Protein AF-A0A1V1PCD3-F1 (afdb_monomer)

pLDDT: mean 74.96, std 15.34, range [29.89, 93.38]

Secondary structure (DSSP, 8-state):
-GGGSSTT-----EEEEE--SSHHHHHHHHHHHHHTT--EEEESSSTT----TT-EEEEEEEGGG---EEEETTEEEE-TTSBHHHHHHHHHHTT--S-GGGGS--SBHHHHHHHHHSS---------

Foldseek 3Di:
DCLVQAPNSAAADEPEEAEDLEPVVVVVPPVVCVVVVFDEAEFESNDPDHYHNLHFRGYYYYDLNQFDWDDDPLDIDTGQRHQLCNVVVVCVVVVRDDSPVSNPDGIGNVVVVCCVVDPDDDDPRGDD

Sequence (128 aa):
MLKNYSHFRIGGPAHAIIFPESFYHLALLLPWLTSEKIPWLVIGNGSNILFDDSGFCGIIINLTQCCSIQIRDRKIRADAGISLKRLWLHATRHSLGGMNFAVGIPGTLGGGCANECRGGWRSNGRCA

Organism: NCBI:txid890399

Mean predicted aligned error: 9.04 Å

InterPro domains:
  IPR003170 UDP-N-acetylenolpyruvoylglucosamine reductase [MF_00037] (1-128)
  IPR003170 UDP-N-acetylenolpyruvoylglucosamine reductase [PTHR21071] (2-112)
  IPR006094 FAD linked oxidase, N-terminal [PF01565] (15-116)
  IPR016167 FAD-binding, type PCMH, subdomain 1 [G3DSA:3.30.43.10] (1-66)
  IPR016169 FAD-binding, type PCMH, subdomain 2 [G3DSA:3.30.465.10] (68-123)
  IPR036318 FAD-binding, type PCMH-like superfamily [SSF56176] (2-119)

Structure (mmCIF, N/CA/C/O backbone):
data_AF-A0A1V1PCD3-F1
#
_entry.id   AF-A0A1V1PCD3-F1
#
loop_
_atom_site.group_PDB
_atom_site.id
_atom_site.type_symbol
_atom_site.label_atom_id
_atom_site.label_alt_id
_atom_site.label_comp_id
_atom_site.label_asym_id
_atom_site.label_entity_id
_atom_site.label_seq_id
_atom_site.pdbx_PDB_ins_code
_atom_site.Cartn_x
_atom_site.Cartn_y
_atom_site.Cartn_z
_atom_site.occupancy
_atom_site.B_iso_or_equiv
_atom_site.auth_seq_id
_atom_site.auth_comp_id
_atom_site.auth_asym_id
_atom_site.auth_atom_id
_atom_site.pdbx_PD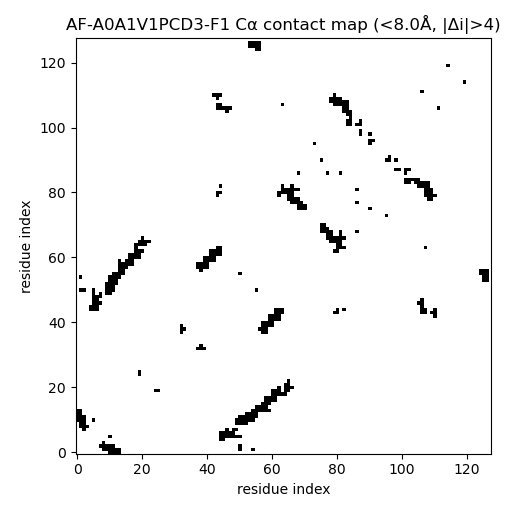B_model_num
ATOM 1 N N . MET A 1 1 ? 0.202 3.149 16.526 1.00 61.34 1 MET A N 1
ATOM 2 C CA . MET A 1 1 ? -0.582 4.389 16.306 1.00 61.34 1 MET A CA 1
ATOM 3 C C . MET A 1 1 ? -0.547 4.743 14.829 1.00 61.34 1 MET A C 1
ATOM 5 O O . MET A 1 1 ? 0.512 4.597 14.221 1.00 61.34 1 MET A O 1
ATOM 9 N N . LEU A 1 2 ? -1.668 5.197 14.266 1.00 72.44 2 LEU A N 1
ATOM 10 C CA . LEU A 1 2 ? -1.797 5.479 12.831 1.00 72.44 2 LEU A CA 1
ATOM 11 C C . LEU A 1 2 ? -1.023 6.702 12.356 1.00 72.44 2 LEU A C 1
ATOM 13 O O . LEU A 1 2 ? -0.585 6.724 11.208 1.00 72.44 2 LEU A O 1
ATOM 17 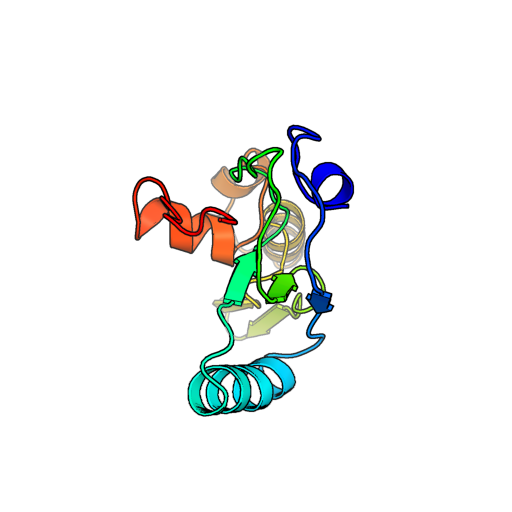N N . LYS A 1 3 ? -0.722 7.638 13.258 1.00 71.44 3 LYS A N 1
ATOM 18 C CA . LYS A 1 3 ? 0.215 8.741 13.008 1.00 71.44 3 LYS A CA 1
ATOM 19 C C . LYS A 1 3 ? 1.577 8.316 12.430 1.00 71.44 3 LYS A C 1
ATOM 21 O O . LYS A 1 3 ? 2.222 9.103 11.755 1.00 71.44 3 LYS A O 1
ATOM 26 N N . ASN A 1 4 ? 2.031 7.082 12.666 1.00 73.06 4 ASN A N 1
ATOM 27 C CA . ASN A 1 4 ? 3.310 6.600 12.124 1.00 73.06 4 ASN A CA 1
ATOM 28 C C . ASN A 1 4 ? 3.213 6.154 10.653 1.00 73.06 4 ASN A C 1
ATOM 30 O O . ASN A 1 4 ? 4.237 5.896 10.028 1.00 73.06 4 ASN A O 1
ATOM 34 N N . TYR A 1 5 ? 1.997 6.046 10.113 1.00 67.00 5 TYR A N 1
ATOM 35 C CA . TYR A 1 5 ? 1.709 5.505 8.783 1.00 67.00 5 TYR A CA 1
ATOM 36 C C . TYR A 1 5 ? 0.940 6.489 7.888 1.00 67.00 5 TYR A C 1
ATOM 38 O O . TYR A 1 5 ? 0.552 6.130 6.778 1.00 67.00 5 TYR A O 1
ATOM 46 N N . SER A 1 6 ? 0.726 7.725 8.349 1.00 68.25 6 SER A N 1
ATOM 47 C CA . SER A 1 6 ? 0.211 8.836 7.548 1.00 68.25 6 SER A CA 1
ATOM 48 C C . SER A 1 6 ? 1.293 9.887 7.336 1.00 68.25 6 SER A C 1
ATOM 50 O O . SER A 1 6 ? 2.092 10.177 8.229 1.00 68.25 6 SER A O 1
ATOM 52 N N . HIS A 1 7 ? 1.305 10.506 6.155 1.00 60.56 7 HIS A N 1
ATOM 53 C CA . HIS A 1 7 ? 2.244 11.591 5.861 1.00 60.56 7 HIS A CA 1
ATOM 54 C C . HIS A 1 7 ? 2.016 12.812 6.769 1.00 60.56 7 HIS A C 1
ATOM 56 O O . HIS A 1 7 ? 2.965 13.489 7.155 1.00 60.56 7 HIS A O 1
ATOM 62 N N . PHE A 1 8 ? 0.764 13.049 7.172 1.00 60.38 8 PHE A N 1
ATOM 63 C CA . PHE A 1 8 ? 0.378 14.144 8.064 1.00 60.38 8 PHE A CA 1
ATOM 64 C C . PHE A 1 8 ? 0.719 13.899 9.537 1.00 60.38 8 PHE A C 1
ATOM 66 O O . PHE A 1 8 ? 0.647 14.830 10.330 1.00 60.38 8 PHE A O 1
ATOM 73 N N . ARG A 1 9 ? 1.109 12.673 9.914 1.00 62.66 9 ARG A N 1
ATOM 74 C CA . ARG A 1 9 ? 1.363 12.269 11.308 1.00 62.66 9 ARG A CA 1
ATOM 75 C C . ARG A 1 9 ? 0.189 12.526 12.259 1.00 62.66 9 ARG A C 1
ATOM 77 O O . ARG A 1 9 ? 0.380 12.753 13.451 1.00 62.66 9 ARG A O 1
ATOM 84 N N . ILE A 1 10 ? -1.018 12.435 11.716 1.00 61.03 10 ILE A N 1
ATOM 85 C CA . ILE A 1 10 ? -2.297 12.531 12.424 1.00 61.03 10 ILE A CA 1
ATOM 86 C C . ILE A 1 10 ? -2.952 11.145 12.356 1.00 61.03 10 ILE A C 1
ATOM 88 O O . ILE A 1 10 ? -2.814 10.452 11.336 1.00 61.03 10 ILE A O 1
ATOM 92 N N . GLY A 1 11 ? -3.583 10.707 13.449 1.00 65.25 11 GLY A N 1
ATOM 93 C CA . GLY A 1 11 ? -4.262 9.412 13.518 1.00 65.25 11 GLY A CA 1
ATOM 94 C C . GLY A 1 11 ? -4.105 8.675 14.846 1.00 65.25 11 GLY A C 1
AT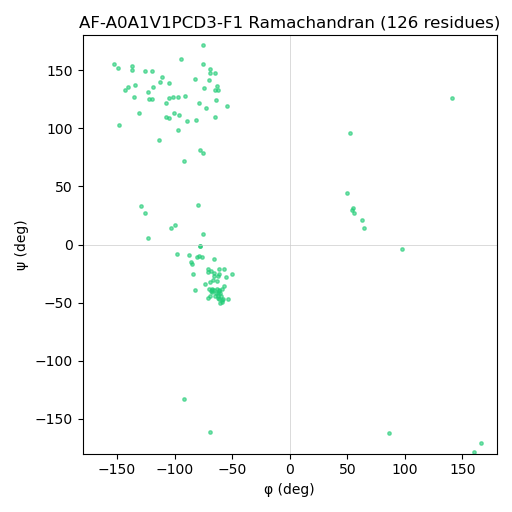OM 95 O O . GLY A 1 11 ? -2.980 8.375 15.275 1.00 65.25 11 GLY A O 1
ATOM 96 N N . GLY A 1 12 ? -5.248 8.310 15.429 1.00 73.94 12 GLY A N 1
ATOM 97 C CA . GLY A 1 12 ? -5.377 7.576 16.687 1.00 73.94 12 GLY A CA 1
ATOM 98 C C . GLY A 1 12 ? -4.923 6.104 16.650 1.00 73.94 12 GLY A C 1
ATOM 99 O O . GLY A 1 12 ? -4.136 5.683 15.787 1.00 73.94 12 GLY A O 1
ATOM 100 N N . PRO A 1 13 ? -5.352 5.283 17.625 1.00 76.06 13 PRO A N 1
ATOM 101 C CA . PRO A 1 13 ? -5.075 3.850 17.628 1.00 76.06 13 PRO A CA 1
ATOM 102 C C . PRO A 1 13 ? -5.847 3.125 16.513 1.00 76.06 13 PRO A C 1
ATOM 104 O O . PRO A 1 13 ? -6.929 3.533 16.106 1.00 76.06 13 PRO A O 1
ATOM 107 N N . ALA A 1 14 ? -5.280 2.027 16.023 1.00 79.25 14 ALA A N 1
ATOM 108 C CA . ALA A 1 14 ? -5.995 1.044 15.213 1.00 79.25 14 ALA A CA 1
ATOM 109 C C . ALA A 1 14 ? -5.938 -0.294 15.937 1.00 79.25 14 ALA A C 1
ATOM 111 O O . ALA A 1 14 ? -4.938 -0.559 16.610 1.00 79.25 14 ALA A O 1
ATOM 112 N N . HIS A 1 15 ? -6.963 -1.133 15.777 1.00 80.06 15 HIS A N 1
ATOM 113 C CA . HIS A 1 15 ? -6.966 -2.466 16.385 1.00 80.06 15 HIS A CA 1
ATOM 114 C C . HIS A 1 15 ? -5.830 -3.339 15.854 1.00 80.06 15 HIS A C 1
ATOM 116 O O . HIS A 1 15 ? -5.133 -3.980 16.635 1.00 80.06 15 HIS A O 1
ATOM 122 N N . ALA A 1 16 ? -5.604 -3.327 14.540 1.00 83.88 16 ALA A N 1
ATOM 123 C CA . ALA A 1 16 ? -4.440 -3.969 13.949 1.00 83.88 16 ALA A CA 1
ATO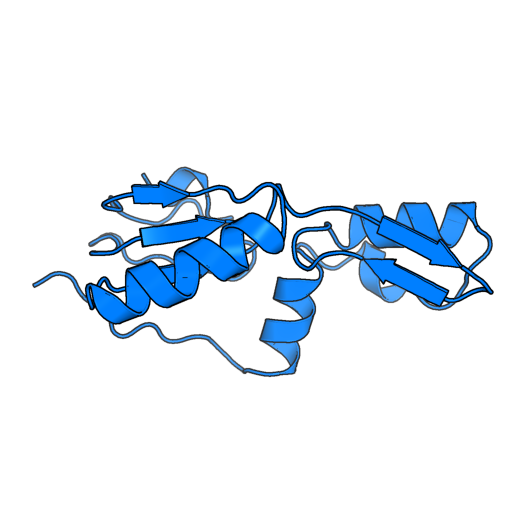M 124 C C . ALA A 1 16 ? -4.039 -3.301 12.633 1.00 83.88 16 ALA A C 1
ATOM 126 O O . ALA A 1 16 ? -4.862 -2.708 11.930 1.00 83.88 16 ALA A O 1
ATOM 127 N N . ILE A 1 17 ? -2.760 -3.441 12.294 1.00 86.88 17 ILE A N 1
ATOM 128 C CA . ILE A 1 17 ? -2.232 -3.136 10.970 1.00 86.88 17 ILE A CA 1
ATOM 129 C C . ILE A 1 17 ? -1.541 -4.383 10.419 1.00 86.88 17 ILE A C 1
ATOM 131 O O . ILE A 1 17 ? -0.753 -5.019 11.116 1.00 86.88 17 ILE A O 1
ATOM 135 N N . ILE A 1 18 ? -1.864 -4.745 9.183 1.00 89.56 18 ILE A N 1
ATOM 136 C CA . ILE A 1 18 ? -1.344 -5.924 8.495 1.00 89.56 18 ILE A CA 1
ATOM 137 C C . ILE A 1 18 ? -0.587 -5.461 7.259 1.00 89.56 18 ILE A C 1
ATOM 139 O O . ILE A 1 18 ? -1.073 -4.623 6.499 1.00 89.56 18 ILE A O 1
ATOM 143 N N . PHE A 1 19 ? 0.587 -6.041 7.042 1.00 89.25 19 PHE A N 1
ATOM 144 C CA . PHE A 1 19 ? 1.421 -5.793 5.875 1.00 89.25 19 PHE A CA 1
ATOM 145 C C . PHE A 1 19 ? 1.478 -7.077 5.041 1.00 89.25 19 PHE A C 1
ATOM 147 O O . PHE A 1 19 ? 2.298 -7.950 5.312 1.00 89.25 19 PHE A O 1
ATOM 154 N N . PRO A 1 20 ? 0.559 -7.276 4.082 1.00 88.50 20 PRO A N 1
ATOM 155 C CA . PRO A 1 20 ? 0.672 -8.403 3.172 1.00 88.50 20 PRO A CA 1
ATOM 156 C C . PRO A 1 20 ? 1.926 -8.242 2.304 1.00 88.50 20 PRO A C 1
ATOM 158 O O . PRO A 1 20 ? 2.165 -7.186 1.723 1.00 88.50 20 PRO A O 1
ATOM 161 N N . GLU A 1 21 ? 2.698 -9.318 2.189 1.00 84.75 21 GLU A N 1
ATOM 162 C CA . GLU A 1 21 ? 3.875 -9.388 1.311 1.00 84.75 21 GLU A CA 1
ATOM 163 C C . GLU A 1 21 ? 3.520 -9.781 -0.133 1.00 84.75 21 GLU A C 1
ATOM 165 O O . GLU A 1 21 ? 4.325 -9.630 -1.049 1.00 84.75 21 GLU A O 1
ATOM 170 N N . SER A 1 22 ? 2.310 -10.307 -0.350 1.00 83.94 22 SER A N 1
ATOM 171 C CA . SER A 1 22 ? 1.852 -10.796 -1.649 1.00 83.94 22 SER A CA 1
ATOM 172 C C . SER A 1 22 ? 0.345 -10.634 -1.822 1.00 83.94 22 SER A C 1
ATOM 174 O O . SER A 1 22 ? -0.431 -10.720 -0.866 1.00 83.94 22 SER A O 1
ATOM 176 N N . PHE A 1 23 ? -0.083 -10.493 -3.080 1.00 82.75 23 PHE A N 1
ATOM 177 C CA . PHE A 1 23 ? -1.491 -10.575 -3.470 1.00 82.75 23 PHE A CA 1
ATOM 178 C C . PHE A 1 23 ? -2.161 -11.879 -3.026 1.00 82.75 23 PHE A C 1
ATOM 180 O O . PHE A 1 23 ? -3.360 -11.875 -2.764 1.00 82.75 23 PHE A O 1
ATOM 187 N N . TYR A 1 24 ? -1.404 -12.971 -2.894 1.00 86.06 24 TYR A N 1
ATOM 188 C CA . TYR A 1 24 ? -1.928 -14.233 -2.375 1.00 86.06 24 TYR A CA 1
ATOM 189 C C . TYR A 1 24 ? -2.426 -14.093 -0.927 1.00 86.06 24 TYR A C 1
ATOM 191 O O . TYR A 1 24 ? -3.547 -14.488 -0.618 1.00 86.06 24 TYR A O 1
ATOM 199 N N . HIS A 1 25 ? -1.645 -13.445 -0.055 1.00 87.31 25 HIS A N 1
ATOM 200 C CA . HIS A 1 25 ? -2.062 -13.182 1.327 1.00 87.31 25 HIS A CA 1
ATOM 201 C C . HIS A 1 25 ? -3.284 -12.267 1.381 1.00 87.31 25 HIS A C 1
ATOM 203 O O . HIS A 1 25 ? -4.190 -12.498 2.175 1.00 87.31 25 HIS A O 1
ATOM 209 N N . LEU A 1 26 ? -3.350 -11.265 0.499 1.00 87.06 26 LEU A N 1
ATOM 210 C CA . LEU A 1 26 ? -4.510 -10.382 0.407 1.00 87.06 26 LEU A CA 1
ATOM 211 C C . LEU A 1 26 ? -5.776 -11.144 -0.026 1.00 87.06 26 LEU A C 1
ATOM 213 O O . LEU A 1 26 ? -6.844 -10.930 0.542 1.00 87.06 26 LEU A O 1
ATOM 217 N N . ALA A 1 27 ? -5.650 -12.056 -0.992 1.00 88.12 27 ALA A N 1
ATOM 218 C CA . ALA A 1 27 ? -6.755 -12.868 -1.496 1.00 88.12 27 ALA A CA 1
ATOM 219 C C . ALA A 1 27 ? -7.309 -13.852 -0.454 1.00 88.12 27 ALA A C 1
ATOM 221 O O . ALA A 1 27 ? -8.486 -14.187 -0.520 1.00 88.12 27 ALA A O 1
ATOM 222 N N . LEU A 1 28 ? -6.492 -14.288 0.511 1.00 90.12 28 LEU A N 1
ATOM 223 C CA . LEU A 1 28 ? -6.944 -15.095 1.650 1.00 90.12 28 LEU A CA 1
ATOM 224 C C . LEU A 1 28 ? -7.536 -14.236 2.774 1.00 90.12 28 LEU A C 1
ATOM 226 O O . LEU A 1 28 ? -8.538 -14.604 3.382 1.00 90.12 28 LEU A O 1
ATOM 230 N N . LEU A 1 29 ? -6.926 -13.079 3.036 1.00 89.38 29 LEU A N 1
ATOM 231 C CA . LEU A 1 29 ? -7.294 -12.201 4.140 1.00 89.38 29 LEU A CA 1
ATOM 232 C C . LEU A 1 29 ? -8.640 -11.505 3.908 1.00 89.38 29 LEU A C 1
ATOM 234 O O . LEU A 1 29 ? -9.464 -11.465 4.815 1.00 89.38 29 LEU A O 1
ATOM 238 N N . LEU A 1 30 ? -8.878 -10.951 2.714 1.00 89.69 30 LEU A N 1
ATOM 239 C CA . LEU A 1 30 ? -10.086 -10.159 2.451 1.00 89.69 30 LEU A CA 1
ATOM 240 C C . LEU A 1 30 ? -11.386 -10.968 2.613 1.00 89.69 30 LEU A C 1
ATOM 242 O O . LEU A 1 30 ? -12.276 -10.476 3.306 1.00 89.69 30 LEU A O 1
ATOM 246 N N . PRO A 1 31 ? -11.519 -12.195 2.065 1.00 92.50 31 PRO A N 1
ATOM 247 C CA . PRO A 1 31 ? -12.717 -13.005 2.277 1.00 92.50 31 PRO A CA 1
ATOM 248 C C . PRO A 1 31 ? -12.951 -13.340 3.749 1.00 92.50 31 PRO A C 1
ATOM 250 O O . PRO A 1 31 ? -14.090 -13.275 4.202 1.00 92.50 31 PRO A O 1
ATOM 253 N N . TRP A 1 32 ? -11.883 -13.642 4.496 1.00 91.88 32 TRP A N 1
ATOM 254 C CA . TRP A 1 32 ? -11.967 -13.938 5.927 1.00 91.88 32 TRP A CA 1
ATOM 255 C C . TRP A 1 32 ? -12.427 -12.718 6.738 1.00 91.88 32 TRP A C 1
ATOM 257 O O . TRP A 1 32 ? -13.336 -12.809 7.557 1.00 91.88 32 TRP A O 1
ATOM 267 N N . LEU A 1 33 ? -11.879 -11.534 6.454 1.00 90.62 33 LEU A N 1
ATOM 268 C CA . LEU A 1 33 ? -12.330 -10.298 7.098 1.00 90.62 33 LEU A CA 1
ATOM 269 C C . LEU A 1 33 ? -13.799 -9.993 6.789 1.00 90.62 33 LEU A C 1
ATOM 271 O O . LEU A 1 33 ? -14.542 -9.544 7.662 1.00 90.62 33 LEU A O 1
ATOM 275 N N . THR A 1 34 ? -14.226 -10.248 5.551 1.00 89.31 34 THR A N 1
ATOM 276 C CA . THR A 1 34 ? -15.618 -10.076 5.135 1.00 89.31 34 THR A CA 1
ATOM 277 C C . THR A 1 34 ? -16.551 -11.079 5.817 1.00 89.31 34 THR A C 1
ATOM 279 O O . THR A 1 34 ? -17.636 -10.674 6.236 1.00 89.31 34 THR A O 1
ATOM 282 N N . SER A 1 35 ? -16.157 -12.350 5.976 1.00 93.38 35 SER A N 1
ATOM 283 C CA . SER A 1 35 ? -16.983 -13.355 6.665 1.00 93.38 35 SER A CA 1
ATOM 284 C C . SER A 1 35 ? -17.153 -13.043 8.150 1.00 93.38 35 SER A C 1
ATOM 286 O O . SER A 1 35 ? -18.259 -13.153 8.673 1.00 93.38 35 SER A O 1
ATOM 288 N N . GLU A 1 36 ? -16.091 -12.565 8.798 1.00 91.94 36 GLU A N 1
ATOM 289 C CA . GLU A 1 36 ? -16.100 -12.155 10.209 1.00 91.94 36 GLU A CA 1
ATOM 290 C C . GLU A 1 36 ? -16.731 -10.768 10.434 1.00 91.94 36 GLU A C 1
ATOM 292 O O . GLU A 1 36 ? -16.833 -10.301 11.567 1.00 91.94 36 GLU A O 1
ATOM 297 N N . LYS A 1 37 ? -17.164 -10.082 9.363 1.00 91.00 37 LYS A N 1
ATOM 298 C CA . LYS A 1 37 ? -17.708 -8.710 9.395 1.00 91.00 37 LYS A CA 1
ATOM 299 C C . LYS A 1 37 ? -16.767 -7.709 10.074 1.00 91.00 37 LYS A C 1
ATOM 301 O O . LYS A 1 37 ? -17.215 -6.716 10.649 1.00 91.00 37 LYS A O 1
ATOM 306 N N . ILE A 1 38 ? -15.462 -7.951 9.989 1.00 88.25 38 ILE A N 1
ATOM 307 C CA . ILE A 1 38 ? -14.456 -7.063 10.558 1.00 88.25 38 ILE A CA 1
ATOM 308 C C . ILE A 1 38 ? -14.284 -5.879 9.599 1.00 88.25 38 ILE A C 1
ATOM 310 O O . ILE A 1 38 ? -13.944 -6.091 8.435 1.00 88.25 38 ILE A O 1
ATOM 314 N N . PRO A 1 39 ? -14.492 -4.628 10.038 1.00 87.06 39 PRO A N 1
ATOM 315 C CA . PRO A 1 39 ? -14.214 -3.460 9.211 1.00 87.06 39 PRO A CA 1
ATOM 316 C C . PRO A 1 39 ? -12.722 -3.388 8.871 1.00 87.06 39 PRO A C 1
ATOM 318 O O . PRO A 1 39 ? -11.857 -3.526 9.740 1.00 87.06 39 PRO A O 1
ATOM 321 N N . TRP A 1 40 ? -12.412 -3.154 7.598 1.00 88.06 40 TRP A N 1
ATOM 322 C CA . TRP A 1 40 ? -11.037 -3.058 7.121 1.00 88.06 40 TRP A CA 1
ATOM 323 C C . TRP A 1 40 ? -10.835 -1.907 6.140 1.00 88.06 40 TRP A C 1
ATOM 325 O O . TRP A 1 40 ? -11.762 -1.470 5.459 1.00 88.06 40 TRP A O 1
ATOM 335 N N . LEU A 1 41 ? -9.601 -1.410 6.075 1.00 85.50 41 LEU A N 1
ATOM 336 C CA . LEU A 1 41 ? -9.194 -0.325 5.187 1.00 85.50 41 LEU A CA 1
ATOM 337 C C . LEU A 1 41 ? -7.863 -0.667 4.524 1.00 85.50 41 LEU A C 1
ATOM 339 O O . LEU A 1 41 ? -6.881 -0.937 5.208 1.00 85.50 41 LEU A O 1
ATOM 343 N N . VAL A 1 42 ? -7.811 -0.603 3.196 1.00 85.50 42 VAL A N 1
ATOM 344 C CA . VAL A 1 42 ? -6.564 -0.782 2.444 1.00 85.50 42 VAL A CA 1
ATOM 345 C C . VAL A 1 42 ? -5.887 0.569 2.245 1.00 85.50 42 VAL A C 1
ATOM 347 O O . VAL A 1 42 ? -6.499 1.511 1.745 1.00 85.50 42 VAL A O 1
ATOM 350 N N . ILE A 1 43 ? -4.609 0.652 2.606 1.00 84.44 43 ILE A N 1
ATOM 351 C CA . ILE A 1 43 ? -3.782 1.848 2.472 1.00 84.44 43 ILE A CA 1
ATOM 352 C C . ILE A 1 43 ? -2.497 1.548 1.694 1.00 84.44 43 ILE A C 1
ATOM 354 O O . ILE A 1 43 ? -1.952 0.444 1.726 1.00 84.44 43 ILE A O 1
ATOM 358 N N . GLY A 1 44 ? -2.006 2.560 0.981 1.00 80.50 44 GLY A N 1
ATOM 359 C CA . GLY A 1 44 ? -0.655 2.575 0.421 1.00 80.50 44 GLY A CA 1
ATOM 360 C C . GLY A 1 44 ? 0.327 3.229 1.393 1.00 80.50 44 GLY A C 1
ATOM 361 O O . GLY A 1 44 ? 0.294 2.993 2.595 1.00 80.50 44 GLY A O 1
ATOM 362 N N . ASN A 1 45 ? 1.151 4.143 0.880 1.00 73.44 45 ASN A N 1
ATOM 363 C CA . ASN A 1 45 ? 2.127 4.888 1.686 1.00 73.44 45 ASN A CA 1
ATOM 364 C C . ASN A 1 45 ? 1.514 6.013 2.554 1.00 73.44 45 ASN A C 1
ATOM 366 O O . ASN A 1 45 ? 2.241 6.859 3.061 1.00 73.44 45 ASN A O 1
ATOM 370 N N . GLY A 1 46 ? 0.181 6.094 2.644 1.00 67.62 46 GLY A N 1
ATOM 371 C CA . GLY A 1 46 ? -0.515 7.095 3.463 1.00 67.62 46 GLY A CA 1
ATOM 372 C C . GLY A 1 46 ? -0.280 8.558 3.060 1.00 67.62 46 GLY A C 1
ATOM 373 O O . GLY A 1 46 ? -0.482 9.447 3.884 1.00 67.62 46 GLY A O 1
ATOM 374 N N . SER A 1 47 ? 0.149 8.829 1.819 1.00 60.75 47 SER A N 1
ATOM 375 C CA . SER A 1 47 ? 0.458 10.190 1.345 1.00 60.75 47 SER A CA 1
ATOM 376 C C . SER A 1 47 ? -0.772 11.080 1.154 1.00 60.75 47 SER A C 1
ATOM 378 O O . SER A 1 47 ? -0.639 12.297 1.194 1.00 60.75 47 SER A O 1
ATOM 380 N N . ASN A 1 48 ? -1.958 10.485 0.995 1.00 66.62 48 ASN A N 1
ATOM 381 C CA . ASN A 1 48 ? -3.230 11.194 0.821 1.00 66.62 48 ASN A CA 1
ATOM 382 C C . ASN A 1 48 ? -4.321 10.687 1.784 1.00 66.62 48 ASN A C 1
ATOM 384 O O . ASN A 1 48 ? -5.487 10.582 1.417 1.00 66.62 48 ASN A O 1
ATOM 388 N N . ILE A 1 49 ? -3.936 10.277 2.995 1.00 70.12 49 ILE A N 1
ATOM 389 C CA . ILE A 1 49 ? -4.877 9.774 4.002 1.00 70.12 49 ILE A CA 1
ATOM 390 C C . ILE A 1 49 ? -4.754 10.631 5.254 1.00 70.12 49 ILE A C 1
ATOM 392 O O . ILE A 1 49 ? -3.665 10.774 5.813 1.00 70.12 49 ILE A O 1
ATOM 396 N N . LEU A 1 50 ? -5.889 11.173 5.688 1.00 72.62 50 LEU A N 1
ATOM 397 C CA . LEU A 1 50 ? -6.043 11.824 6.978 1.00 72.62 50 LEU A CA 1
ATOM 398 C C . LEU A 1 50 ? -6.815 10.866 7.885 1.00 72.62 50 LEU A C 1
ATOM 400 O O . LEU A 1 50 ? -7.993 10.605 7.651 1.00 72.62 50 LEU A O 1
ATOM 404 N N . PHE A 1 51 ? -6.131 10.300 8.876 1.00 75.94 51 PHE A N 1
ATOM 405 C CA . PHE A 1 51 ? -6.792 9.504 9.902 1.00 75.94 51 PHE A CA 1
ATOM 406 C C . PHE A 1 51 ? -7.369 10.425 10.967 1.00 75.94 51 PHE A C 1
ATOM 408 O O . PHE A 1 51 ? -6.743 11.417 11.329 1.00 75.94 51 PHE A O 1
ATOM 415 N N . ASP A 1 52 ? -8.539 10.064 11.477 1.00 75.81 52 ASP A N 1
ATOM 416 C CA . ASP A 1 52 ? -9.138 10.738 12.619 1.00 75.81 52 ASP A CA 1
ATOM 417 C C . ASP A 1 52 ? -8.330 10.434 13.898 1.00 75.81 52 ASP A C 1
ATOM 419 O O . ASP A 1 52 ? -7.749 9.349 14.052 1.00 75.81 52 ASP A O 1
ATOM 423 N N . ASP A 1 53 ? -8.283 11.384 14.830 1.00 74.81 53 ASP A N 1
ATOM 424 C CA . ASP A 1 53 ? -7.607 11.203 16.119 1.00 74.81 53 ASP A CA 1
ATOM 425 C C . ASP A 1 53 ? -8.330 10.185 17.014 1.00 74.81 53 ASP A C 1
ATOM 427 O O . ASP A 1 53 ? -7.688 9.533 17.840 1.00 74.81 53 ASP A O 1
ATOM 431 N N . SER A 1 54 ? -9.630 9.957 16.783 1.00 75.62 54 SER A N 1
ATOM 432 C CA . SER A 1 54 ? -10.395 8.856 17.393 1.00 75.62 54 SER A CA 1
ATOM 433 C C . SER A 1 54 ? -9.928 7.463 16.946 1.00 75.62 54 SER A C 1
ATOM 435 O O . SER A 1 54 ? -10.263 6.461 17.581 1.00 75.62 54 SER A O 1
ATOM 437 N N . GLY A 1 55 ? -9.096 7.384 15.901 1.00 79.56 55 GLY A N 1
ATOM 438 C CA . GLY A 1 55 ? -8.517 6.140 15.409 1.00 79.56 55 GLY A CA 1
ATOM 439 C C . GLY A 1 55 ? -9.404 5.401 14.409 1.00 79.56 55 GLY A C 1
ATOM 440 O O . GLY A 1 55 ? -10.291 5.975 13.784 1.00 79.56 55 GLY A O 1
ATOM 441 N N . PHE A 1 56 ? -9.118 4.114 14.214 1.00 80.88 56 PHE A N 1
ATOM 442 C CA . PHE A 1 56 ? -9.885 3.240 13.325 1.00 80.88 56 PHE A CA 1
ATOM 443 C C . PHE A 1 56 ? -10.241 1.940 14.047 1.00 80.88 56 PHE A C 1
ATOM 445 O O . PHE A 1 56 ? -9.368 1.119 14.348 1.00 80.88 56 PHE A O 1
ATOM 452 N N . CYS A 1 57 ? -11.534 1.744 14.304 1.00 80.75 57 CYS A N 1
ATOM 453 C CA . CYS A 1 57 ? -12.065 0.503 14.857 1.00 80.75 57 CYS A CA 1
ATOM 454 C C . CYS A 1 57 ? -12.145 -0.547 13.744 1.00 80.75 57 CYS A C 1
ATOM 456 O O . CYS A 1 57 ? -13.185 -0.719 13.116 1.00 80.75 57 CYS A O 1
ATOM 458 N N . GLY A 1 58 ? -11.015 -1.190 13.449 1.00 84.94 58 GLY A N 1
ATOM 459 C CA . GLY A 1 58 ? -10.889 -2.170 12.375 1.00 84.94 58 GLY A CA 1
ATOM 460 C C . GLY A 1 58 ? -9.439 -2.503 12.032 1.00 84.94 58 GLY A C 1
ATOM 461 O O . GLY A 1 58 ? -8.504 -2.105 12.733 1.00 84.94 58 GLY A O 1
ATOM 462 N N . ILE A 1 59 ? -9.257 -3.238 10.937 1.00 86.81 59 ILE A N 1
ATOM 463 C CA . ILE A 1 59 ? -7.946 -3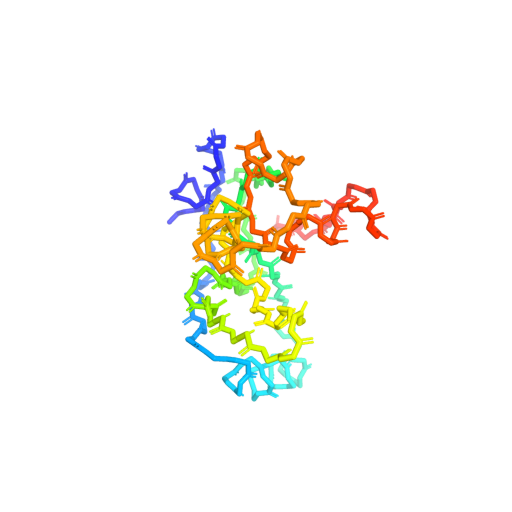.682 10.454 1.00 86.81 59 ILE A CA 1
ATOM 464 C C . ILE A 1 59 ? -7.480 -2.810 9.292 1.00 86.81 59 ILE A C 1
ATOM 466 O O . ILE A 1 59 ? -8.165 -2.661 8.283 1.00 86.81 59 ILE A O 1
ATOM 470 N N . ILE A 1 60 ? -6.276 -2.260 9.406 1.00 87.81 60 ILE A N 1
ATOM 471 C CA . ILE A 1 60 ? -5.645 -1.513 8.319 1.00 87.81 60 ILE A CA 1
ATOM 472 C C . ILE A 1 60 ? -4.696 -2.433 7.560 1.00 87.81 60 ILE A C 1
ATOM 474 O O . ILE A 1 60 ? -3.828 -3.067 8.144 1.00 87.81 60 ILE A O 1
ATOM 478 N N . ILE A 1 61 ? -4.853 -2.507 6.246 1.00 89.38 61 ILE A N 1
ATOM 479 C CA . ILE A 1 61 ? -4.060 -3.349 5.358 1.00 89.38 61 ILE A CA 1
ATOM 480 C C . ILE A 1 61 ? -3.135 -2.437 4.565 1.00 89.38 61 ILE A C 1
ATOM 482 O O . ILE A 1 61 ? -3.586 -1.688 3.702 1.00 89.38 61 ILE A O 1
ATOM 486 N N . ASN A 1 62 ? -1.840 -2.484 4.846 1.00 87.25 62 ASN A N 1
ATOM 487 C CA . ASN A 1 62 ? -0.855 -1.636 4.198 1.00 87.25 62 ASN A CA 1
ATOM 488 C C . ASN A 1 62 ? -0.121 -2.403 3.092 1.00 87.25 62 ASN A C 1
ATOM 490 O O . ASN A 1 62 ? 0.662 -3.311 3.356 1.00 87.25 62 ASN A O 1
ATOM 494 N N . LEU A 1 63 ? -0.336 -1.997 1.842 1.00 86.56 63 LEU A N 1
ATOM 495 C CA . LEU A 1 63 ? 0.211 -2.694 0.678 1.00 86.56 63 LEU A CA 1
ATOM 496 C C . LEU A 1 63 ? 1.690 -2.407 0.408 1.00 86.56 63 LEU A C 1
ATOM 498 O O . LEU A 1 63 ? 2.219 -2.968 -0.539 1.00 86.56 63 LEU A O 1
ATOM 502 N N . THR A 1 64 ? 2.378 -1.561 1.179 1.00 84.06 64 THR A N 1
ATOM 503 C CA . THR A 1 64 ? 3.771 -1.148 0.883 1.00 84.06 64 THR A CA 1
ATOM 504 C C . THR A 1 64 ? 4.769 -2.308 0.767 1.00 84.06 64 THR A C 1
ATOM 506 O O . THR A 1 64 ? 5.798 -2.141 0.112 1.00 84.06 64 THR A O 1
ATOM 509 N N . GLN A 1 65 ? 4.465 -3.483 1.331 1.00 84.50 65 GLN A N 1
ATOM 510 C CA . GLN A 1 65 ? 5.272 -4.698 1.162 1.00 84.50 65 GLN A CA 1
ATOM 511 C C . GLN A 1 65 ? 4.956 -5.484 -0.128 1.00 84.50 65 GLN A C 1
ATOM 513 O O . GLN A 1 65 ? 5.860 -6.103 -0.688 1.00 84.50 65 GLN A O 1
ATOM 518 N N . CYS A 1 66 ? 3.748 -5.367 -0.691 1.00 84.62 66 CYS A N 1
ATOM 519 C CA . CYS A 1 66 ? 3.394 -5.865 -2.029 1.00 84.62 66 CYS A CA 1
ATOM 520 C C . CYS A 1 66 ? 3.985 -4.954 -3.120 1.00 84.62 66 CYS A C 1
ATOM 522 O O . CYS A 1 66 ? 3.293 -4.099 -3.680 1.00 84.62 66 CYS A O 1
ATOM 524 N N . CYS A 1 67 ? 5.278 -5.092 -3.404 1.00 83.62 67 CYS A N 1
ATOM 525 C CA . CYS A 1 67 ? 6.013 -4.185 -4.292 1.00 83.62 67 CYS A CA 1
ATOM 526 C C . CYS A 1 67 ? 6.753 -4.888 -5.442 1.00 83.62 67 CYS A C 1
ATOM 528 O O . CYS A 1 6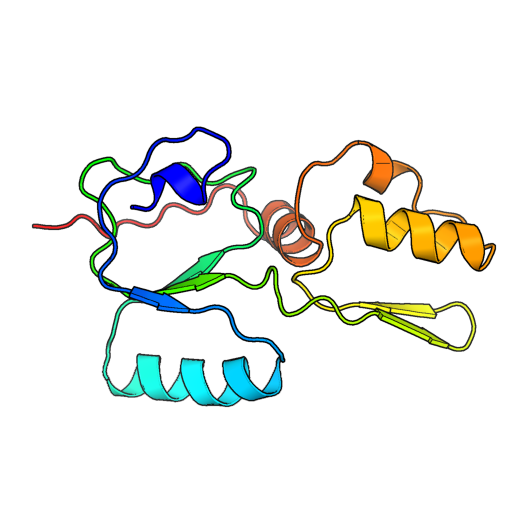7 ? 7.760 -4.363 -5.934 1.00 83.62 67 CYS A O 1
ATOM 530 N N . SER A 1 68 ? 6.271 -6.058 -5.877 1.00 84.94 68 SER A N 1
ATOM 531 C CA . SER A 1 68 ? 6.863 -6.790 -6.998 1.00 84.94 68 SER A CA 1
ATOM 532 C C . SER A 1 68 ? 6.735 -6.012 -8.307 1.00 84.94 68 SER A C 1
ATOM 534 O O . SER A 1 68 ? 5.775 -5.270 -8.533 1.00 84.94 68 SER A O 1
ATOM 536 N N . ILE A 1 69 ? 7.725 -6.182 -9.180 1.00 86.62 69 ILE A N 1
ATOM 537 C CA . ILE A 1 69 ? 7.760 -5.600 -10.519 1.00 86.62 69 ILE A CA 1
ATOM 538 C C . ILE A 1 69 ? 8.331 -6.615 -11.501 1.00 86.62 69 ILE A C 1
ATOM 540 O O . ILE A 1 69 ? 9.325 -7.282 -11.227 1.00 86.62 69 ILE A O 1
ATOM 544 N N . GLN A 1 70 ? 7.685 -6.733 -12.652 1.00 86.25 70 GLN A N 1
ATOM 545 C CA . GLN A 1 70 ? 8.081 -7.604 -13.746 1.00 86.25 70 GLN A CA 1
ATOM 546 C C . GLN A 1 70 ? 7.985 -6.834 -15.056 1.00 86.25 70 GLN A C 1
ATOM 548 O O . GLN A 1 70 ? 7.019 -6.111 -15.301 1.00 86.25 70 GLN A O 1
ATOM 553 N N . ILE A 1 71 ? 8.984 -7.012 -15.912 1.00 83.75 71 ILE A N 1
ATOM 554 C CA . ILE A 1 71 ? 9.036 -6.389 -17.231 1.00 83.75 71 ILE A CA 1
ATOM 555 C C . ILE A 1 71 ? 9.095 -7.505 -18.268 1.00 83.75 71 ILE A C 1
ATOM 557 O O . ILE A 1 71 ? 9.955 -8.381 -18.186 1.00 83.75 71 ILE A O 1
ATOM 561 N N . ARG A 1 72 ? 8.164 -7.491 -19.224 1.00 84.94 72 ARG A N 1
ATOM 562 C CA . ARG A 1 72 ? 8.124 -8.420 -20.364 1.00 84.94 72 ARG A CA 1
ATOM 563 C C . ARG A 1 72 ? 7.649 -7.680 -21.605 1.00 84.94 72 ARG A C 1
ATOM 565 O O . ARG A 1 72 ? 6.670 -6.947 -21.527 1.00 84.94 72 ARG A O 1
ATOM 572 N N . ASP A 1 73 ? 8.339 -7.849 -22.730 1.00 82.31 73 ASP A N 1
ATOM 573 C CA . ASP A 1 73 ? 7.930 -7.329 -24.047 1.00 82.31 73 ASP A CA 1
ATOM 574 C C . ASP A 1 73 ? 7.537 -5.840 -24.052 1.00 82.31 73 ASP A C 1
ATOM 576 O O . ASP A 1 73 ? 6.529 -5.436 -24.634 1.00 82.31 73 ASP A O 1
ATOM 580 N N . ARG A 1 74 ? 8.335 -5.004 -23.370 1.00 80.00 74 ARG A N 1
ATOM 581 C CA . ARG A 1 74 ? 8.096 -3.558 -23.166 1.00 80.00 74 ARG A CA 1
ATOM 582 C C . ARG A 1 74 ? 6.847 -3.202 -22.345 1.00 80.00 74 ARG A C 1
ATOM 584 O O . ARG A 1 74 ? 6.440 -2.044 -22.320 1.00 80.00 74 ARG A O 1
ATOM 591 N N . LYS A 1 75 ? 6.250 -4.167 -21.647 1.00 82.38 75 LYS A N 1
ATOM 592 C CA . LYS A 1 75 ? 5.167 -3.960 -20.679 1.00 82.38 75 LYS A CA 1
ATOM 593 C C . LYS A 1 75 ? 5.710 -4.104 -19.264 1.00 82.38 75 LYS A C 1
ATOM 595 O O . LYS A 1 75 ? 6.499 -5.008 -18.987 1.00 82.38 75 LYS A O 1
ATOM 600 N N . ILE A 1 76 ? 5.257 -3.232 -18.367 1.00 84.38 76 ILE A N 1
ATOM 601 C CA . ILE A 1 76 ? 5.551 -3.324 -16.936 1.00 84.38 76 ILE A CA 1
ATOM 602 C C . ILE A 1 76 ? 4.308 -3.837 -16.218 1.00 84.38 76 ILE A C 1
ATOM 604 O O . ILE A 1 76 ? 3.230 -3.261 -16.337 1.00 84.38 76 ILE A O 1
ATOM 608 N N . ARG A 1 77 ? 4.473 -4.913 -15.454 1.00 85.69 77 ARG A N 1
ATOM 609 C CA . ARG A 1 77 ? 3.507 -5.382 -14.465 1.00 85.69 77 ARG A CA 1
ATOM 610 C C . ARG A 1 77 ? 4.086 -5.086 -13.092 1.00 85.69 77 ARG A C 1
ATOM 612 O O . ARG A 1 77 ? 5.176 -5.556 -12.786 1.00 85.69 77 ARG A O 1
ATOM 619 N N . ALA A 1 78 ? 3.383 -4.312 -12.280 1.00 85.81 78 ALA A N 1
ATOM 620 C CA . ALA A 1 78 ? 3.838 -3.979 -10.940 1.00 85.81 78 ALA A CA 1
ATOM 621 C C . ALA A 1 78 ? 2.692 -4.059 -9.936 1.00 85.81 78 ALA A C 1
ATOM 623 O O . ALA A 1 78 ? 1.530 -3.837 -10.283 1.00 85.81 78 ALA A O 1
ATOM 624 N N . ASP A 1 79 ? 3.036 -4.385 -8.697 1.00 86.44 79 ASP A N 1
ATOM 625 C CA . ASP A 1 79 ? 2.071 -4.504 -7.617 1.00 86.44 79 ASP A CA 1
ATOM 626 C C . ASP A 1 79 ? 1.601 -3.133 -7.119 1.00 86.44 79 ASP A C 1
ATOM 628 O O . ASP A 1 79 ? 2.310 -2.129 -7.193 1.00 86.44 79 ASP A O 1
ATOM 632 N N . ALA A 1 80 ? 0.401 -3.097 -6.536 1.00 82.81 80 ALA A N 1
ATOM 633 C CA . ALA A 1 80 ? -0.241 -1.872 -6.058 1.00 82.81 80 ALA A CA 1
ATOM 634 C C . ALA A 1 80 ? 0.551 -1.133 -4.958 1.00 82.81 80 ALA A C 1
ATOM 636 O O . ALA A 1 80 ? 0.344 0.064 -4.750 1.00 82.81 80 ALA A O 1
ATOM 637 N N . GLY A 1 81 ? 1.449 -1.819 -4.251 1.00 83.31 81 GLY A N 1
ATOM 638 C CA . GLY A 1 81 ? 2.283 -1.249 -3.199 1.00 83.31 81 GLY A CA 1
ATOM 639 C C . GLY A 1 81 ? 3.598 -0.640 -3.663 1.00 83.31 81 GLY A C 1
ATOM 640 O O . GLY A 1 81 ? 4.267 0.015 -2.863 1.00 83.31 81 GLY A O 1
ATOM 641 N N . ILE A 1 82 ? 3.989 -0.812 -4.932 1.00 85.50 82 ILE A N 1
ATOM 642 C CA . ILE A 1 82 ? 5.228 -0.212 -5.431 1.00 85.50 82 ILE A CA 1
ATOM 643 C C . ILE A 1 82 ? 5.129 1.313 -5.372 1.00 85.50 82 ILE A C 1
ATOM 645 O O . ILE A 1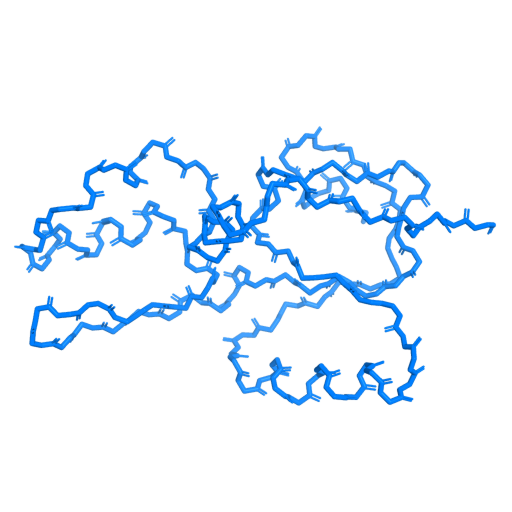 82 ? 4.109 1.894 -5.743 1.00 85.50 82 ILE A O 1
ATOM 649 N N . SER A 1 83 ? 6.187 1.986 -4.923 1.00 84.19 83 SER A N 1
ATOM 650 C CA . SER A 1 83 ? 6.231 3.445 -4.999 1.00 84.19 83 SER A CA 1
ATOM 651 C C . SER A 1 83 ? 6.367 3.901 -6.451 1.00 84.19 83 SER A C 1
ATOM 653 O O . SER A 1 83 ? 7.119 3.309 -7.231 1.00 84.19 83 SER A O 1
ATOM 655 N N . LEU A 1 84 ? 5.684 4.991 -6.807 1.00 82.31 84 LEU A N 1
ATOM 656 C CA . LEU A 1 84 ? 5.752 5.571 -8.156 1.00 82.31 84 LEU A CA 1
ATOM 657 C C . LEU A 1 84 ? 7.195 5.924 -8.557 1.00 82.31 84 LEU A C 1
ATOM 659 O O . LEU A 1 84 ? 7.621 5.654 -9.678 1.00 82.31 84 LEU A O 1
ATOM 663 N N . LYS A 1 85 ? 8.001 6.386 -7.592 1.00 82.38 85 LYS A N 1
ATOM 664 C CA . LYS A 1 85 ? 9.444 6.610 -7.763 1.00 82.38 85 LYS A CA 1
ATOM 665 C C . LYS A 1 85 ? 10.208 5.335 -8.147 1.00 82.38 85 LYS A C 1
ATOM 667 O O . LYS A 1 85 ? 11.069 5.377 -9.024 1.00 82.38 85 LYS A O 1
ATOM 672 N N . ARG A 1 86 ? 9.927 4.203 -7.488 1.00 82.62 86 ARG A N 1
ATOM 673 C CA . ARG A 1 86 ? 10.599 2.922 -7.772 1.00 82.62 86 ARG A CA 1
ATOM 674 C C . ARG A 1 86 ? 10.166 2.362 -9.124 1.00 82.62 86 ARG A C 1
ATOM 676 O O . ARG A 1 86 ? 11.018 1.857 -9.850 1.00 82.62 86 ARG A O 1
ATOM 683 N N . LEU A 1 87 ? 8.887 2.508 -9.473 1.00 84.19 87 LEU A N 1
ATOM 684 C CA . LEU A 1 87 ? 8.354 2.158 -10.789 1.00 84.19 87 LEU A CA 1
ATOM 685 C C . LEU A 1 87 ? 9.058 2.944 -11.903 1.00 84.19 87 LEU A C 1
ATOM 687 O O . LEU A 1 87 ? 9.566 2.338 -12.845 1.00 84.19 87 LEU A O 1
ATOM 691 N N . TRP A 1 88 ? 9.170 4.268 -11.753 1.00 83.12 88 TRP A N 1
ATOM 692 C CA . TRP A 1 88 ? 9.882 5.123 -12.706 1.00 83.12 88 TRP A CA 1
ATOM 693 C C . TRP A 1 88 ? 11.350 4.720 -12.865 1.00 83.12 88 TRP A C 1
ATOM 695 O O . TRP A 1 88 ? 11.824 4.548 -13.985 1.00 83.12 88 TRP A O 1
ATOM 705 N N . LEU A 1 89 ? 12.068 4.504 -11.757 1.00 84.06 89 LEU A N 1
ATOM 706 C CA . LEU A 1 89 ? 13.475 4.100 -11.812 1.00 84.06 89 LEU A CA 1
ATOM 707 C C . LEU A 1 89 ? 13.659 2.778 -12.575 1.00 84.06 89 LEU A C 1
ATOM 709 O O . LEU A 1 89 ? 14.632 2.620 -13.310 1.00 84.06 89 LEU A O 1
ATOM 713 N N . HIS A 1 90 ? 12.731 1.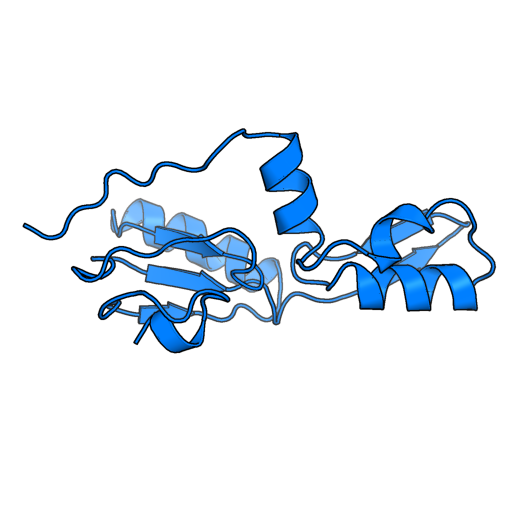833 -12.411 1.00 83.56 90 HIS A N 1
ATOM 714 C CA . HIS A 1 90 ? 12.750 0.572 -13.147 1.00 83.56 90 HIS A CA 1
ATOM 715 C C . HIS A 1 90 ? 12.443 0.773 -14.636 1.00 83.56 90 HIS A C 1
ATOM 717 O O . HIS A 1 90 ? 13.165 0.249 -15.476 1.00 83.56 90 HIS A O 1
ATOM 723 N N . ALA A 1 91 ? 11.435 1.579 -14.976 1.00 83.31 91 ALA A N 1
ATOM 724 C CA . ALA A 1 91 ? 11.106 1.893 -16.365 1.00 83.31 91 ALA A CA 1
ATOM 725 C C . ALA A 1 91 ? 12.291 2.532 -17.110 1.00 83.31 91 ALA A C 1
ATOM 727 O O . ALA A 1 91 ? 12.677 2.061 -18.181 1.00 83.31 91 ALA A O 1
ATOM 728 N N . THR A 1 92 ? 12.938 3.526 -16.494 1.00 83.12 92 THR A N 1
ATOM 729 C CA . THR A 1 92 ? 14.101 4.223 -17.061 1.00 83.12 92 THR A CA 1
ATOM 730 C C . THR A 1 92 ? 15.285 3.281 -17.284 1.00 83.12 92 THR A C 1
ATOM 732 O O . THR A 1 92 ? 15.922 3.339 -18.333 1.00 83.12 92 THR A O 1
ATOM 735 N N . ARG A 1 93 ? 15.561 2.365 -16.342 1.00 83.38 93 ARG A N 1
ATOM 736 C CA . ARG A 1 93 ? 16.638 1.362 -16.482 1.00 83.38 93 ARG A CA 1
ATOM 737 C C . ARG A 1 93 ? 16.429 0.400 -17.649 1.00 83.38 93 ARG A C 1
ATOM 739 O O . ARG A 1 93 ? 17.406 -0.107 -18.184 1.00 83.38 93 ARG A O 1
ATOM 746 N N . HIS A 1 94 ? 15.181 0.161 -18.038 1.00 82.38 94 HIS A N 1
ATOM 747 C CA . HIS A 1 94 ? 14.824 -0.701 -19.164 1.00 82.38 94 HIS A CA 1
ATOM 748 C C . HIS A 1 94 ? 14.502 0.088 -20.443 1.00 82.38 94 HIS A C 1
ATOM 750 O O . HIS A 1 94 ? 13.892 -0.458 -21.361 1.00 82.38 94 HIS A O 1
ATOM 756 N N . SER A 1 95 ? 14.894 1.369 -20.507 1.00 81.31 95 SER A N 1
ATOM 757 C CA . SER A 1 95 ? 14.661 2.265 -21.650 1.00 81.31 95 SER A CA 1
ATOM 758 C C . SER A 1 95 ? 13.182 2.393 -22.046 1.00 81.31 95 SER A C 1
ATOM 760 O O . SER A 1 95 ? 12.855 2.675 -23.199 1.00 81.31 95 SER A O 1
ATOM 762 N N . LEU A 1 96 ? 12.274 2.201 -21.085 1.00 75.88 96 LEU A N 1
ATOM 763 C CA . LEU A 1 96 ? 10.840 2.393 -21.270 1.00 75.88 96 LEU A CA 1
ATOM 764 C C . LEU A 1 96 ? 10.489 3.846 -20.937 1.00 75.88 96 LEU A C 1
ATOM 766 O O . LEU A 1 96 ? 10.492 4.255 -19.777 1.00 75.88 96 LEU A O 1
ATOM 770 N N . GLY A 1 97 ? 10.208 4.632 -21.977 1.00 71.19 97 GLY A N 1
ATOM 771 C CA . GLY A 1 97 ? 9.734 6.011 -21.851 1.00 71.19 97 GLY A CA 1
ATOM 772 C C . GLY A 1 97 ? 8.261 6.109 -21.432 1.00 71.19 97 GLY A C 1
ATOM 773 O O . GLY A 1 97 ? 7.539 5.115 -21.391 1.00 71.19 97 GLY A O 1
ATOM 774 N N . GLY A 1 98 ? 7.802 7.329 -21.135 1.00 69.31 98 GLY A N 1
ATOM 775 C CA . GLY A 1 98 ? 6.384 7.626 -20.874 1.00 69.31 98 GLY A CA 1
ATOM 776 C C . GLY A 1 98 ? 5.970 7.692 -19.399 1.00 69.31 98 GLY A C 1
ATOM 777 O O . GLY A 1 98 ? 4.841 8.064 -19.116 1.00 69.31 98 GLY A O 1
ATOM 778 N N . MET A 1 99 ? 6.873 7.411 -18.452 1.00 65.50 99 MET A N 1
ATOM 779 C CA . MET A 1 99 ? 6.593 7.448 -17.002 1.00 65.50 99 MET A CA 1
ATOM 780 C C . MET A 1 99 ? 7.147 8.683 -16.273 1.00 65.50 99 MET A C 1
ATOM 782 O O . MET A 1 99 ? 7.184 8.713 -15.046 1.00 65.50 99 MET A O 1
ATOM 786 N N . ASN A 1 100 ? 7.559 9.728 -16.995 1.00 64.81 100 ASN A N 1
ATOM 787 C CA . ASN A 1 100 ? 8.181 10.917 -16.391 1.00 64.81 100 ASN A CA 1
ATOM 788 C C . ASN A 1 100 ? 7.255 11.656 -15.406 1.00 64.81 100 ASN A C 1
ATOM 790 O O . ASN A 1 100 ? 7.740 12.283 -14.468 1.00 64.81 100 ASN A O 1
ATOM 794 N N . PHE A 1 101 ? 5.934 11.531 -15.566 1.00 68.62 101 PHE A N 1
ATOM 795 C CA . PHE A 1 101 ? 4.944 12.111 -14.652 1.00 68.62 101 PHE A CA 1
ATOM 796 C C . PHE A 1 101 ? 4.981 11.491 -13.241 1.00 68.62 101 PHE A C 1
ATOM 798 O O . PHE A 1 101 ? 4.613 12.140 -12.266 1.00 68.62 101 PHE A O 1
ATOM 805 N N . ALA A 1 102 ? 5.474 10.255 -13.103 1.00 63.56 102 ALA A N 1
ATOM 806 C CA . ALA A 1 102 ? 5.491 9.517 -11.840 1.00 63.56 102 ALA A CA 1
ATOM 807 C C . ALA A 1 102 ? 6.624 9.945 -10.882 1.00 63.56 102 ALA A C 1
ATOM 809 O O . ALA A 1 102 ? 6.627 9.547 -9.718 1.00 63.56 102 ALA A O 1
ATOM 810 N N . VAL A 1 103 ? 7.581 10.762 -11.342 1.00 63.38 103 VAL A N 1
ATOM 811 C CA . VAL A 1 103 ? 8.753 11.202 -10.554 1.00 63.38 103 VAL A CA 1
ATOM 812 C C . VAL A 1 103 ? 8.367 12.146 -9.414 1.00 63.38 103 VAL A C 1
ATOM 814 O O . VAL A 1 103 ? 9.005 12.128 -8.362 1.00 63.38 103 VAL A O 1
ATOM 817 N N . GLY A 1 104 ? 7.325 12.955 -9.615 1.00 60.75 104 GLY A N 1
ATOM 818 C CA . GLY A 1 104 ? 6.907 13.995 -8.671 1.00 60.75 104 GLY A CA 1
ATOM 819 C C . GLY A 1 104 ? 5.763 13.605 -7.737 1.00 60.75 104 GLY A C 1
ATOM 820 O O . GLY A 1 104 ? 5.452 14.372 -6.832 1.00 60.75 104 GLY A O 1
ATOM 821 N N . ILE A 1 105 ? 5.124 12.446 -7.934 1.00 67.38 105 ILE A N 1
ATOM 822 C CA . ILE A 1 105 ? 3.909 12.078 -7.197 1.00 67.38 105 ILE A CA 1
ATOM 823 C C . ILE A 1 105 ? 4.276 11.185 -5.999 1.00 67.38 105 ILE A C 1
ATOM 825 O O . ILE A 1 105 ? 4.677 10.030 -6.188 1.00 67.38 105 ILE A O 1
ATOM 829 N N . PRO A 1 106 ? 4.135 11.672 -4.751 1.00 66.00 106 PRO A N 1
ATOM 830 C CA . PRO A 1 106 ? 4.355 10.851 -3.571 1.00 66.00 106 PRO A CA 1
ATOM 831 C C . PRO A 1 106 ? 3.203 9.853 -3.402 1.00 66.00 106 PRO A C 1
ATOM 833 O O . PRO A 1 106 ? 2.054 10.225 -3.169 1.00 66.00 106 PRO A O 1
ATOM 836 N N . GLY A 1 107 ? 3.502 8.559 -3.473 1.00 76.25 107 GLY A N 1
ATOM 837 C CA . GLY A 1 107 ? 2.507 7.515 -3.244 1.00 76.25 107 GLY A CA 1
ATOM 838 C C . GLY A 1 107 ? 2.896 6.164 -3.829 1.00 76.25 107 GLY A C 1
ATOM 839 O O . GLY A 1 107 ? 3.978 5.991 -4.402 1.00 76.25 107 GLY A O 1
ATOM 840 N N . THR A 1 108 ? 1.997 5.199 -3.661 1.00 81.56 108 THR A N 1
ATOM 841 C CA . THR A 1 108 ? 2.090 3.886 -4.308 1.00 81.56 108 THR A CA 1
ATOM 842 C C . THR A 1 108 ? 1.284 3.872 -5.602 1.00 81.56 108 THR A C 1
ATOM 844 O O . THR A 1 108 ? 0.364 4.674 -5.770 1.00 81.56 108 THR A O 1
ATOM 847 N N . LEU A 1 109 ? 1.595 2.934 -6.499 1.00 80.44 109 LEU A N 1
ATOM 848 C CA . LEU A 1 109 ? 0.875 2.746 -7.759 1.00 80.44 109 LEU A CA 1
ATOM 849 C C . LEU A 1 109 ? -0.633 2.586 -7.523 1.00 80.44 109 LEU A C 1
ATOM 851 O O . LEU A 1 109 ? -1.431 3.282 -8.140 1.00 80.44 109 LEU A O 1
ATOM 855 N N . GLY A 1 110 ? -1.021 1.744 -6.564 1.00 73.88 110 GLY A N 1
ATOM 856 C CA . GLY A 1 110 ? -2.421 1.543 -6.199 1.00 73.88 110 GLY A CA 1
ATOM 857 C C . GLY A 1 110 ? -3.068 2.777 -5.572 1.00 73.88 110 GLY A C 1
ATOM 858 O O . GLY A 1 110 ? -4.254 2.997 -5.776 1.00 73.88 110 GLY A O 1
ATOM 859 N N . GLY A 1 111 ? -2.302 3.617 -4.868 1.00 67.88 111 GLY A N 1
ATOM 860 C CA . GLY A 1 111 ? -2.784 4.913 -4.386 1.00 67.88 111 GLY A CA 1
ATOM 861 C C . GLY A 1 111 ? -3.040 5.906 -5.523 1.00 67.88 111 GLY A C 1
ATOM 862 O O . GLY A 1 111 ? -4.053 6.595 -5.499 1.00 67.88 111 GLY A O 1
ATOM 863 N N . GLY A 1 112 ? -2.172 5.937 -6.541 1.00 62.66 112 GLY A N 1
ATOM 864 C CA . GLY A 1 112 ? -2.395 6.711 -7.767 1.00 62.66 112 GLY A CA 1
ATOM 865 C C . GLY A 1 112 ? -3.655 6.256 -8.504 1.00 62.66 112 GLY A C 1
ATOM 866 O O . GLY A 1 112 ? -4.542 7.068 -8.749 1.00 62.66 112 GLY A O 1
ATOM 867 N N . CYS A 1 113 ? -3.796 4.946 -8.744 1.00 64.69 113 CYS A N 1
ATOM 868 C CA . CYS A 1 113 ? -5.001 4.384 -9.363 1.00 64.69 113 CYS A CA 1
ATOM 869 C C . CYS A 1 113 ? -6.265 4.640 -8.528 1.00 64.69 113 CYS A C 1
ATOM 871 O O . CYS A 1 113 ? -7.306 4.973 -9.082 1.00 64.69 113 CYS A O 1
ATOM 873 N N . ALA A 1 114 ? -6.200 4.510 -7.199 1.00 60.44 114 ALA A N 1
ATOM 874 C CA . ALA A 1 114 ? -7.347 4.765 -6.331 1.00 60.44 114 ALA A CA 1
ATOM 875 C C . ALA A 1 114 ? -7.751 6.246 -6.316 1.00 60.44 114 ALA A C 1
ATOM 877 O O . ALA A 1 114 ? -8.944 6.529 -6.323 1.00 60.44 114 ALA A O 1
ATOM 878 N N . ASN A 1 115 ? -6.787 7.173 -6.331 1.00 57.22 115 ASN A N 1
ATOM 879 C CA . ASN A 1 115 ? -7.060 8.611 -6.388 1.00 57.22 115 ASN A CA 1
ATOM 880 C C . ASN A 1 115 ? -7.673 9.029 -7.735 1.00 57.22 115 ASN A C 1
ATOM 882 O O . ASN A 1 115 ? -8.586 9.849 -7.743 1.00 57.22 115 ASN A O 1
ATOM 886 N N . GLU A 1 116 ? -7.213 8.462 -8.857 1.00 51.12 116 GLU A N 1
ATOM 887 C CA . GLU A 1 116 ? -7.798 8.740 -10.179 1.00 51.12 116 GLU A CA 1
ATOM 888 C C . GLU A 1 116 ? -9.161 8.062 -10.372 1.00 51.12 116 GLU A C 1
ATOM 890 O O . GLU A 1 116 ? -10.055 8.634 -10.991 1.00 51.12 116 GLU A O 1
ATOM 895 N N . CYS A 1 117 ? -9.369 6.870 -9.803 1.00 36.84 117 CYS A N 1
ATOM 896 C CA . CYS A 1 117 ? -10.649 6.167 -9.905 1.00 36.84 117 CYS A CA 1
ATOM 897 C C . CYS A 1 117 ? -11.684 6.590 -8.849 1.00 36.84 117 CYS A C 1
ATOM 899 O O . CYS A 1 117 ? -12.864 6.278 -9.018 1.00 36.84 117 CYS A O 1
ATOM 901 N N . ARG A 1 118 ? -11.295 7.252 -7.749 1.00 34.81 118 ARG A N 1
ATOM 902 C CA . ARG A 1 118 ? -12.204 7.670 -6.667 1.00 34.81 118 ARG A CA 1
ATOM 903 C C . ARG A 1 118 ? -11.720 8.967 -6.013 1.00 34.81 118 ARG A C 1
ATOM 905 O O . ARG A 1 118 ? 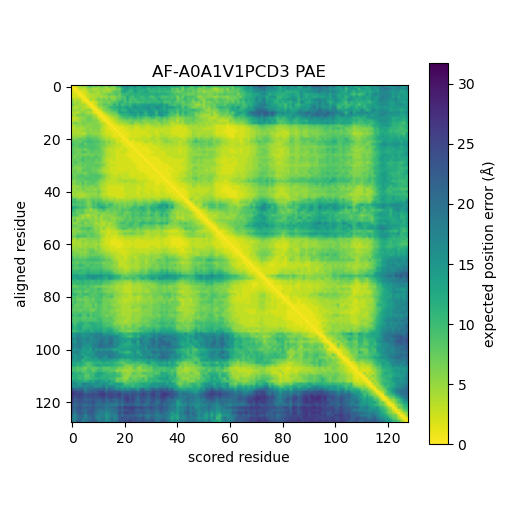-10.839 8.950 -5.158 1.00 34.81 118 ARG A O 1
ATOM 912 N N . GLY A 1 119 ? -12.356 10.089 -6.356 1.00 29.89 119 GLY A N 1
ATOM 913 C CA . GLY A 1 119 ? -12.203 11.338 -5.611 1.00 29.89 119 GLY A CA 1
ATOM 914 C C . GLY A 1 119 ? -12.521 11.127 -4.126 1.00 29.89 119 GLY A C 1
ATOM 915 O O . GLY A 1 119 ? -13.627 10.717 -3.794 1.00 29.89 119 GLY A O 1
ATOM 916 N N . GLY A 1 120 ? -11.536 11.373 -3.255 1.00 33.59 120 GLY A N 1
ATOM 917 C CA . GLY A 1 120 ? -11.669 11.462 -1.796 1.00 33.59 120 GLY A CA 1
ATOM 918 C C . GLY A 1 120 ? -12.354 10.273 -1.108 1.00 33.59 120 GLY A C 1
ATOM 919 O O . GLY A 1 120 ? -13.571 10.251 -0.938 1.00 33.59 120 GLY A O 1
ATOM 920 N N . TRP A 1 121 ? -11.575 9.316 -0.599 1.00 38.84 121 TRP A N 1
ATOM 921 C CA . TRP A 1 121 ? -12.107 8.282 0.294 1.00 38.84 121 TRP A CA 1
ATOM 922 C C . TRP A 1 121 ? -12.594 8.918 1.612 1.00 38.84 121 TRP A C 1
ATOM 924 O O . TRP A 1 121 ? -11.793 9.374 2.423 1.00 38.84 121 TRP A O 1
ATOM 934 N N . ARG A 1 122 ? -13.915 8.946 1.834 1.00 33.88 122 ARG A N 1
ATOM 935 C CA . ARG A 1 122 ? -14.540 9.252 3.133 1.00 33.88 122 ARG A CA 1
ATOM 936 C C . ARG A 1 122 ? -14.886 7.939 3.836 1.00 33.88 122 ARG A C 1
ATOM 938 O O . ARG A 1 122 ? -15.918 7.340 3.544 1.00 33.88 122 ARG A O 1
ATOM 945 N N . SER A 1 123 ? -14.051 7.484 4.767 1.00 44.28 123 SER A N 1
ATOM 946 C CA . SER A 1 123 ? -14.430 6.402 5.682 1.00 44.28 123 SER A CA 1
ATOM 947 C C . SER A 1 123 ? -15.254 6.982 6.831 1.00 44.28 123 SER A C 1
ATOM 949 O O . SER A 1 123 ? -14.714 7.628 7.722 1.00 44.28 123 SER A O 1
ATOM 951 N N . ASN A 1 124 ? -16.563 6.733 6.834 1.00 35.78 124 ASN A N 1
ATOM 952 C CA . ASN A 1 124 ? -17.472 7.108 7.925 1.00 35.78 124 ASN A CA 1
ATOM 953 C C . ASN A 1 124 ? -17.399 6.113 9.112 1.00 35.78 124 ASN A C 1
ATOM 955 O O . ASN A 1 124 ? -18.406 5.818 9.747 1.00 35.78 124 ASN A O 1
ATOM 959 N N . GLY A 1 125 ? -16.218 5.554 9.389 1.00 43.25 125 GLY A N 1
ATOM 960 C CA . GLY A 1 125 ? -15.989 4.613 10.487 1.00 43.25 125 GLY A CA 1
ATOM 961 C C . GLY A 1 125 ? -15.545 5.353 11.741 1.00 43.25 125 GLY A C 1
ATOM 962 O O . GLY A 1 125 ? -14.367 5.309 12.077 1.00 43.25 125 GLY A O 1
ATOM 963 N N . ARG A 1 126 ? -16.461 6.082 12.389 1.00 34.56 126 ARG A N 1
ATOM 964 C CA . ARG A 1 126 ? -16.187 6.676 13.704 1.00 34.56 126 ARG A CA 1
ATOM 965 C C . ARG A 1 126 ? -16.218 5.579 14.763 1.00 34.56 126 ARG A C 1
ATOM 967 O O . ARG A 1 126 ? -17.135 4.760 14.766 1.00 34.56 126 ARG A O 1
ATOM 974 N N . CYS A 1 127 ? -15.239 5.588 15.659 1.00 40.72 127 CYS A N 1
ATOM 975 C CA . CYS A 1 127 ? -15.356 4.903 16.940 1.00 40.72 127 CYS A CA 1
ATOM 976 C C . CYS A 1 127 ? -16.489 5.585 17.728 1.00 40.72 127 CYS A C 1
ATOM 978 O O . CYS A 1 127 ? -16.469 6.810 17.868 1.00 40.72 127 CYS A O 1
ATOM 980 N N . ALA A 1 128 ? -17.488 4.811 18.156 1.00 36.88 128 ALA A N 1
ATOM 981 C CA . ALA A 1 128 ? -18.454 5.234 19.168 1.00 36.88 128 ALA A CA 1
ATOM 982 C C . ALA A 1 128 ? -17.875 4.971 20.561 1.00 36.88 128 ALA A C 1
ATOM 984 O O . ALA A 1 128 ? -17.158 3.951 20.696 1.00 36.88 128 ALA A O 1
#

Radius of gyration: 15.85 Å; Cα contacts (8 Å, |Δi|>4): 230; chains: 1; bounding box: 35×29×43 Å

Nearest PDB structures (foldseek):
  3tx1-assembly1_A  TM=8.660E-01  e=9.734E-10  Listeria monocytogenes
  1hsk-assembly1_A  TM=9.515E-01  e=8.376E-08  Staphylococcus aureus
  4pyt-assembly1_A  TM=9.018E-01  e=7.347E-08  unidentified
  1uxy-assembly1_A  TM=8.580E-01  e=2.056E-05  Escherichia coli
  2q85-assembly1_A  TM=8.530E-01  e=3.958E-05  Escherichia coli

Solvent-accessible surface area (backbone atoms only — not comparable to full-atom values): 7188 Å² total; per-residue (Å²): 99,40,24,82,57,22,68,80,53,42,26,18,54,50,78,41,77,43,68,39,66,38,69,67,55,46,65,57,46,53,58,52,34,58,74,71,65,51,50,70,46,82,40,39,63,21,63,91,47,85,47,49,67,81,18,39,79,31,40,35,38,32,31,55,56,19,46,56,73,48,77,56,97,94,42,79,51,67,35,49,14,24,38,26,51,58,52,37,55,52,32,55,76,69,73,46,81,90,48,76,77,32,68,79,49,81,37,9,43,40,43,53,54,44,51,75,74,40,81,75,91,78,81,88,58,72,64,129